Protein AF-A0A6J4FKI9-F1 (afdb_monomer_lite)

Structure (mmCIF, N/CA/C/O backbone):
data_AF-A0A6J4FKI9-F1
#
_entry.id   AF-A0A6J4FKI9-F1
#
loop_
_atom_site.group_PDB
_atom_site.id
_atom_site.type_symbol
_atom_site.label_atom_id
_atom_site.label_alt_id
_atom_site.label_comp_id
_atom_site.label_asym_id
_atom_site.label_entity_id
_atom_site.label_seq_id
_atom_site.pdbx_PDB_ins_code
_atom_site.Cartn_x
_atom_site.Cartn_y
_atom_site.Cartn_z
_atom_site.occupancy
_atom_site.B_iso_or_equiv
_atom_site.auth_seq_id
_atom_site.auth_comp_id
_atom_site.auth_asym_id
_atom_site.auth_atom_id
_atom_site.pdbx_PDB_model_num
ATOM 1 N N . MET A 1 1 ? -0.257 -34.147 13.324 1.00 44.97 1 MET A N 1
ATOM 2 C CA . MET A 1 1 ? -0.271 -33.207 12.188 1.00 44.97 1 MET A CA 1
ATOM 3 C C . MET A 1 1 ? -0.461 -31.847 12.829 1.00 44.97 1 MET A C 1
ATOM 5 O O . MET A 1 1 ? -1.543 -31.658 13.369 1.00 44.97 1 MET A O 1
ATOM 9 N N . PRO A 1 2 ? 0.585 -31.016 12.985 1.00 49.53 2 PRO A N 1
ATOM 10 C CA . PRO A 1 2 ? 0.400 -29.724 13.624 1.00 49.53 2 PRO A CA 1
ATOM 11 C C . PRO A 1 2 ? -0.457 -28.845 12.715 1.00 49.53 2 PRO A C 1
ATOM 13 O O . PRO A 1 2 ? -0.435 -28.991 11.490 1.00 49.53 2 PRO A O 1
ATOM 16 N N . GLU A 1 3 ? -1.270 -28.039 13.379 1.00 50.44 3 GLU A N 1
ATOM 17 C CA . GLU A 1 3 ? -2.241 -27.108 12.838 1.00 50.44 3 GLU A CA 1
ATOM 18 C C . GLU A 1 3 ? -1.679 -26.316 11.660 1.00 50.44 3 GLU A C 1
ATOM 20 O O . GLU A 1 3 ? -0.553 -25.826 11.694 1.00 50.44 3 GLU A O 1
ATOM 25 N N . VAL A 1 4 ? -2.488 -26.196 10.608 1.00 56.28 4 VAL A N 1
ATOM 26 C CA . VAL A 1 4 ? -2.280 -25.169 9.594 1.00 56.28 4 VAL A CA 1
ATOM 27 C C . VAL A 1 4 ? -2.446 -23.834 10.309 1.00 56.28 4 VAL A C 1
ATOM 29 O O . VAL A 1 4 ? -3.562 -23.375 10.530 1.00 56.28 4 VAL A O 1
ATOM 32 N N . GLU A 1 5 ? -1.322 -23.293 10.777 1.00 46.88 5 GLU A N 1
ATOM 33 C CA . GLU A 1 5 ? -1.200 -21.930 11.268 1.00 46.88 5 GLU A CA 1
ATOM 34 C C . GLU A 1 5 ? -1.930 -21.040 10.266 1.00 46.88 5 GLU A C 1
ATOM 36 O O . GLU A 1 5 ? -1.527 -20.920 9.105 1.00 46.88 5 GLU A O 1
ATOM 41 N N . ASP A 1 6 ? -3.058 -20.482 10.709 1.00 52.91 6 ASP A N 1
ATOM 42 C CA . ASP A 1 6 ? -3.614 -19.267 10.143 1.00 52.91 6 ASP A CA 1
ATOM 43 C C . ASP A 1 6 ? -2.446 -18.284 10.147 1.00 52.91 6 ASP A C 1
ATOM 45 O O . ASP A 1 6 ? -2.044 -17.786 11.199 1.00 52.91 6 ASP A O 1
ATOM 49 N N . MET A 1 7 ? -1.781 -18.171 8.994 1.00 43.50 7 MET A N 1
ATOM 50 C CA . MET A 1 7 ? -0.652 -17.285 8.763 1.00 43.50 7 MET A CA 1
ATOM 51 C C . MET A 1 7 ? -1.199 -15.896 9.037 1.00 43.50 7 MET A C 1
ATOM 53 O O . MET A 1 7 ? -1.856 -15.317 8.170 1.00 43.50 7 MET A O 1
ATOM 57 N N . GLY A 1 8 ? -1.028 -15.456 10.287 1.00 42.91 8 GLY A N 1
ATOM 58 C CA . GLY A 1 8 ? -1.788 -14.370 10.868 1.00 42.91 8 GLY A CA 1
ATOM 59 C C . GLY A 1 8 ? -1.810 -13.211 9.900 1.00 42.91 8 GLY A C 1
ATOM 60 O O . GLY A 1 8 ? -0.752 -12.714 9.506 1.00 42.91 8 GLY A O 1
ATOM 61 N N . LYS A 1 9 ? -3.014 -12.809 9.485 1.00 50.41 9 LYS A N 1
ATOM 62 C CA . LYS A 1 9 ? -3.204 -11.512 8.846 1.00 50.41 9 LYS A CA 1
ATOM 63 C C . LYS A 1 9 ? -2.703 -10.479 9.841 1.00 50.41 9 LYS A C 1
ATOM 65 O O . LYS A 1 9 ? -3.386 -10.126 10.800 1.00 50.41 9 LYS A O 1
ATOM 70 N N . ALA A 1 10 ? -1.435 -10.116 9.700 1.00 56.47 10 ALA A N 1
ATOM 71 C CA . ALA A 1 10 ? -0.804 -9.137 10.543 1.00 56.47 10 ALA A CA 1
ATOM 72 C C . ALA A 1 10 ? -1.413 -7.808 10.121 1.00 56.47 10 ALA A C 1
ATOM 74 O O . ALA A 1 10 ? -0.967 -7.219 9.139 1.00 56.47 10 ALA A O 1
ATOM 75 N N . ALA A 1 11 ? -2.453 -7.384 10.841 1.00 58.56 11 ALA A N 1
ATOM 76 C CA . ALA A 1 11 ? -3.015 -6.056 10.699 1.00 58.56 11 ALA A CA 1
ATOM 77 C C . ALA A 1 11 ? -1.875 -5.062 10.937 1.00 58.56 11 ALA A C 1
ATOM 79 O O . ALA A 1 11 ? -1.405 -4.862 12.061 1.00 58.56 11 ALA A O 1
ATOM 80 N N . VAL A 1 12 ? -1.368 -4.505 9.848 1.00 69.75 12 VAL A N 1
ATOM 81 C CA . VAL A 1 12 ? -0.251 -3.569 9.846 1.00 69.75 12 VAL A CA 1
ATOM 82 C C . VAL A 1 12 ? -0.821 -2.161 9.845 1.00 69.75 12 VAL A C 1
ATOM 84 O O . VAL A 1 12 ? -1.927 -1.919 9.370 1.00 69.75 12 VAL A O 1
ATOM 87 N N . ARG A 1 13 ? -0.095 -1.195 10.409 1.00 72.06 13 ARG A N 1
ATOM 88 C CA . ARG A 1 13 ? -0.466 0.211 10.206 1.00 72.06 13 ARG A CA 1
ATOM 89 C C . ARG A 1 13 ? 0.026 0.631 8.832 1.00 72.06 13 ARG A C 1
ATOM 91 O O . ARG A 1 13 ? 1.119 0.245 8.424 1.00 72.06 13 ARG A O 1
ATOM 98 N N . LEU A 1 14 ? -0.730 1.474 8.142 1.00 72.94 14 LEU A N 1
ATOM 99 C CA . LEU A 1 14 ? -0.347 1.951 6.812 1.00 72.94 14 LEU A CA 1
ATOM 100 C C . LEU A 1 14 ? 1.007 2.694 6.838 1.00 72.94 14 LEU A C 1
ATOM 102 O O . LEU A 1 14 ? 1.783 2.619 5.886 1.00 72.94 14 LEU A O 1
ATOM 106 N N . VAL A 1 15 ? 1.342 3.343 7.962 1.00 70.88 15 VAL A N 1
ATOM 107 C CA . VAL A 1 15 ? 2.669 3.936 8.208 1.00 70.88 15 VAL A CA 1
ATOM 108 C C . VAL A 1 15 ? 3.816 2.914 8.218 1.00 70.88 15 VAL A C 1
ATOM 110 O O . VAL A 1 15 ? 4.919 3.254 7.800 1.00 70.88 15 VAL A O 1
ATOM 113 N N . GLU A 1 16 ? 3.576 1.663 8.620 1.00 73.25 16 GLU A N 1
ATOM 114 C CA . GLU A 1 16 ? 4.605 0.610 8.646 1.00 73.25 16 GLU A CA 1
ATOM 115 C C . GLU A 1 16 ? 5.028 0.214 7.228 1.00 73.25 16 GLU A C 1
ATOM 117 O O . GLU A 1 16 ? 6.196 -0.081 6.997 1.00 73.25 16 GLU A O 1
ATOM 122 N N . LEU A 1 17 ? 4.129 0.323 6.238 1.00 72.38 17 LEU A N 1
ATOM 123 C CA . LEU A 1 17 ? 4.462 0.077 4.829 1.00 72.38 17 LEU A CA 1
ATOM 124 C C . LEU A 1 17 ? 5.472 1.090 4.262 1.00 72.38 17 LEU A C 1
ATOM 126 O O . LEU A 1 17 ? 6.003 0.877 3.172 1.00 72.38 17 LEU A O 1
ATOM 130 N N . ARG A 1 18 ? 5.765 2.182 4.981 1.00 67.94 18 ARG A N 1
ATOM 131 C CA . ARG A 1 18 ? 6.814 3.152 4.624 1.00 67.94 18 ARG A CA 1
ATOM 132 C C . ARG A 1 18 ? 8.211 2.742 5.098 1.00 67.94 18 ARG A C 1
ATOM 134 O O . ARG A 1 18 ? 9.180 3.379 4.693 1.00 67.94 18 ARG A O 1
ATOM 141 N N . ASN A 1 19 ? 8.329 1.711 5.935 1.00 61.06 19 ASN A N 1
ATOM 142 C CA . ASN A 1 19 ? 9.603 1.188 6.420 1.00 61.06 19 ASN A CA 1
ATOM 143 C C . ASN A 1 19 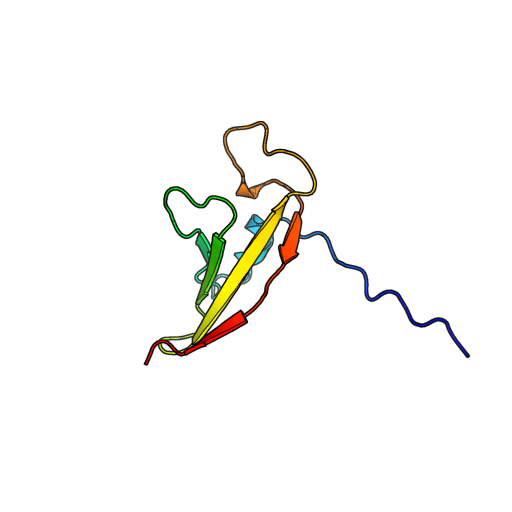? 9.915 -0.149 5.737 1.00 61.06 19 ASN A C 1
ATOM 145 O O . ASN A 1 19 ? 9.077 -1.049 5.773 1.00 61.06 19 ASN A O 1
ATOM 149 N N . PRO A 1 20 ? 11.105 -0.339 5.138 1.00 56.91 20 PRO A N 1
ATOM 150 C CA . PRO A 1 20 ? 12.294 0.529 5.113 1.00 56.91 20 PRO A CA 1
ATOM 151 C C . PRO A 1 20 ? 12.164 1.738 4.156 1.00 56.91 20 PRO A C 1
ATOM 153 O O . PRO A 1 20 ? 11.364 1.679 3.226 1.00 56.91 20 PRO A O 1
ATOM 156 N N . PRO A 1 21 ? 12.995 2.798 4.289 1.00 58.75 21 PRO A N 1
ATOM 157 C CA . PRO A 1 21 ? 12.914 4.049 3.504 1.00 58.75 21 PRO A CA 1
ATOM 158 C C . PRO A 1 21 ? 13.028 3.890 1.974 1.00 58.75 21 PRO A C 1
ATOM 160 O O . PRO A 1 21 ? 12.842 4.853 1.234 1.00 58.75 21 PRO A O 1
ATOM 163 N N . SER A 1 22 ? 13.326 2.680 1.488 1.00 56.91 22 SER A N 1
ATOM 164 C CA . SER A 1 22 ? 13.264 2.313 0.071 1.00 56.91 22 SER A CA 1
ATOM 165 C C . SER A 1 22 ? 11.827 2.153 -0.453 1.00 56.91 22 SER A C 1
ATOM 167 O O . SER A 1 22 ? 11.629 2.150 -1.671 1.00 56.91 22 SER A O 1
ATOM 169 N N . ASN A 1 23 ? 10.826 2.023 0.426 1.00 62.94 23 ASN A N 1
ATOM 170 C CA . ASN A 1 23 ? 9.424 1.970 0.031 1.00 62.94 23 ASN A CA 1
ATOM 171 C C . ASN A 1 23 ? 8.931 3.370 -0.337 1.00 62.94 23 ASN A C 1
ATOM 173 O O . ASN A 1 23 ? 8.599 4.198 0.511 1.00 62.94 23 ASN A O 1
ATOM 177 N N . ARG A 1 24 ? 8.821 3.617 -1.644 1.00 64.81 24 ARG A N 1
ATOM 178 C CA . ARG A 1 24 ? 8.108 4.770 -2.209 1.00 64.81 24 ARG A CA 1
ATOM 179 C C . ARG A 1 24 ? 6.604 4.505 -2.165 1.00 64.81 24 ARG A C 1
ATOM 181 O O . ARG A 1 24 ? 5.976 4.276 -3.197 1.00 64.81 24 ARG A O 1
ATOM 188 N N . PHE A 1 25 ? 6.061 4.438 -0.952 1.00 64.31 25 PHE A N 1
ATOM 189 C CA . PHE A 1 25 ? 4.625 4.341 -0.729 1.00 64.31 25 PHE A CA 1
ATOM 190 C C . PHE A 1 25 ? 3.967 5.652 -1.166 1.00 64.31 25 PHE A C 1
ATOM 192 O O . PHE A 1 25 ? 4.207 6.710 -0.578 1.00 64.31 25 PHE A O 1
ATOM 199 N N . GLU A 1 26 ? 3.123 5.564 -2.186 1.00 62.06 26 GLU A N 1
ATOM 200 C CA . GLU A 1 26 ? 2.277 6.653 -2.650 1.00 62.06 26 GLU A CA 1
ATOM 201 C C . GLU A 1 26 ? 0.834 6.233 -2.368 1.00 62.06 26 GLU A C 1
ATOM 203 O O . GLU A 1 26 ? 0.283 5.355 -3.041 1.00 62.06 26 GLU A O 1
ATOM 208 N N . ALA A 1 27 ? 0.214 6.856 -1.359 1.00 63.28 27 ALA A N 1
ATOM 209 C CA . ALA A 1 27 ? -1.243 6.896 -1.318 1.00 63.28 27 ALA A CA 1
ATOM 210 C C . ALA A 1 27 ? -1.675 7.559 -2.629 1.00 63.28 27 ALA A C 1
ATOM 212 O O . ALA A 1 27 ? -1.154 8.631 -2.958 1.00 63.28 27 ALA A O 1
ATOM 213 N N . LEU A 1 28 ? -2.549 6.911 -3.404 1.00 57.12 28 LEU A N 1
ATOM 214 C CA . LEU A 1 28 ? -3.044 7.484 -4.651 1.00 57.12 28 LEU A CA 1
ATOM 215 C C . LEU A 1 28 ? -3.941 8.667 -4.269 1.00 57.12 28 LEU A C 1
ATOM 217 O O . LEU A 1 28 ? -5.133 8.518 -4.023 1.00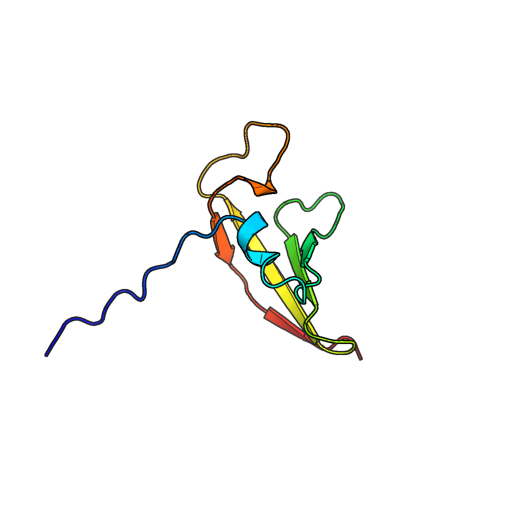 57.12 28 LEU A O 1
ATOM 221 N N . GLY A 1 29 ? -3.321 9.838 -4.108 1.00 45.81 29 GLY A N 1
ATOM 222 C CA . GLY A 1 29 ? -3.973 11.052 -3.641 1.00 45.81 29 GLY A CA 1
ATOM 223 C C . GLY A 1 29 ? -5.123 11.431 -4.569 1.00 45.81 29 GLY A C 1
ATOM 224 O O . GLY A 1 29 ? -4.906 11.684 -5.752 1.00 45.81 29 GLY A O 1
ATOM 225 N N . GLY A 1 30 ? -6.341 11.451 -4.028 1.00 58.91 30 GLY A N 1
ATOM 226 C CA . GLY A 1 30 ? -7.579 11.751 -4.748 1.00 58.91 30 GLY A CA 1
ATOM 227 C C . GLY A 1 30 ? -8.815 11.218 -4.012 1.00 58.91 30 GLY A C 1
ATOM 228 O O . GLY A 1 30 ? -8.752 10.937 -2.818 1.00 58.91 30 GLY A O 1
ATOM 229 N N . ASP A 1 31 ? -9.922 11.027 -4.739 1.00 51.62 31 ASP A N 1
ATOM 230 C CA . ASP A 1 31 ? -11.231 10.537 -4.247 1.00 51.62 31 ASP A CA 1
ATOM 231 C C . ASP A 1 31 ? -11.257 9.054 -3.805 1.0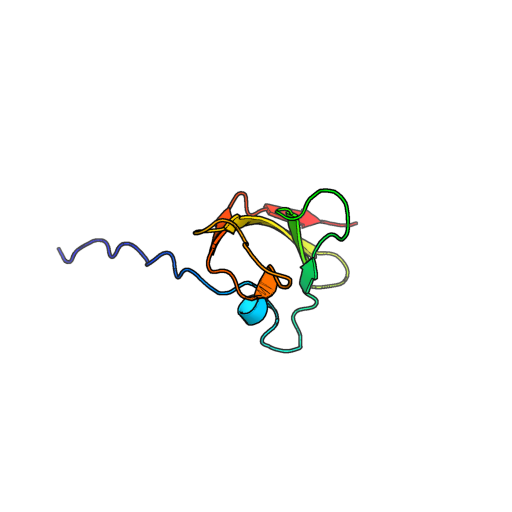0 51.62 31 ASP A C 1
ATOM 233 O O . ASP A 1 31 ? -12.325 8.484 -3.579 1.00 51.62 31 ASP A O 1
ATOM 237 N N . ARG A 1 32 ? -10.099 8.387 -3.708 1.00 62.34 32 ARG A N 1
ATOM 238 C CA . ARG A 1 32 ? -9.994 6.944 -3.423 1.00 62.34 32 ARG A CA 1
ATOM 239 C C . ARG A 1 32 ? -9.063 6.677 -2.237 1.00 62.34 32 ARG A C 1
ATOM 241 O O . ARG A 1 32 ? -7.944 6.209 -2.437 1.00 62.34 32 ARG A O 1
ATOM 248 N N . PRO A 1 33 ? -9.495 6.990 -1.003 1.00 64.06 33 PRO A N 1
ATOM 249 C CA . PRO A 1 33 ? -8.660 6.873 0.195 1.00 64.06 33 PRO A CA 1
ATOM 250 C C . PRO A 1 33 ? -8.278 5.426 0.540 1.00 64.06 33 PRO A C 1
ATOM 252 O O . PRO A 1 33 ? -7.383 5.208 1.351 1.00 64.06 33 PRO A O 1
ATOM 255 N N . ASP A 1 34 ? -8.952 4.446 -0.059 1.00 73.75 34 ASP A N 1
ATOM 256 C CA . ASP A 1 34 ? -8.664 3.029 0.085 1.00 73.75 34 ASP A CA 1
ATOM 257 C C . ASP A 1 34 ? -7.641 2.526 -0.942 1.00 73.75 34 ASP A C 1
ATOM 259 O O . ASP A 1 34 ? -7.053 1.483 -0.704 1.00 73.75 34 ASP A O 1
ATOM 263 N N . GLN A 1 35 ? -7.365 3.221 -2.051 1.00 79.12 35 GLN A N 1
ATOM 264 C CA . GLN A 1 35 ? -6.418 2.734 -3.065 1.00 79.12 35 GLN A CA 1
ATOM 265 C C . GLN A 1 35 ? -4.988 3.202 -2.788 1.00 79.12 35 GLN A C 1
ATOM 267 O O . GLN A 1 35 ? -4.680 4.393 -2.731 1.00 79.12 35 GLN A O 1
ATOM 272 N N . CYS A 1 36 ? -4.086 2.235 -2.661 1.00 82.06 36 CYS A N 1
ATOM 273 C CA . CYS A 1 36 ? -2.684 2.455 -2.344 1.00 82.06 36 CYS A CA 1
ATOM 274 C C . CYS A 1 36 ? -1.783 1.797 -3.390 1.00 82.06 36 CYS A C 1
ATOM 276 O O . CYS A 1 36 ? -2.132 0.770 -3.979 1.00 82.06 36 CYS A O 1
ATOM 278 N N . SER A 1 37 ? -0.594 2.372 -3.597 1.00 83.38 37 SER A N 1
ATOM 279 C CA . SER A 1 37 ? 0.442 1.723 -4.397 1.00 83.38 37 SER A CA 1
ATOM 280 C C . SER A 1 37 ? 1.817 1.784 -3.736 1.00 83.38 37 SER A C 1
ATOM 282 O O . SER A 1 37 ? 2.205 2.794 -3.143 1.00 83.38 37 SER A O 1
ATOM 284 N N . ILE A 1 38 ? 2.575 0.696 -3.857 1.00 82.00 38 ILE A N 1
ATOM 285 C CA . ILE A 1 38 ? 3.987 0.630 -3.475 1.00 82.00 38 ILE A CA 1
ATOM 286 C C . ILE A 1 38 ? 4.800 0.441 -4.745 1.00 82.00 38 ILE A C 1
ATOM 288 O O . ILE A 1 38 ? 4.672 -0.558 -5.457 1.00 82.00 38 ILE A O 1
ATOM 292 N N . ARG A 1 39 ? 5.659 1.414 -5.040 1.00 81.75 39 ARG A N 1
ATOM 293 C CA . ARG A 1 39 ? 6.561 1.333 -6.184 1.00 81.75 39 ARG A CA 1
ATOM 294 C C . ARG A 1 39 ? 7.773 0.470 -5.840 1.00 81.75 39 ARG A C 1
ATOM 296 O O . ARG A 1 39 ? 8.587 0.871 -5.011 1.00 81.75 39 ARG A O 1
ATOM 303 N N . ILE A 1 40 ? 7.927 -0.656 -6.539 1.00 80.25 40 ILE A N 1
ATOM 304 C CA . ILE A 1 40 ? 9.094 -1.541 -6.411 1.00 80.25 40 ILE A CA 1
ATOM 305 C C . ILE A 1 40 ? 10.279 -0.932 -7.171 1.00 80.25 40 ILE A C 1
ATOM 307 O O . ILE A 1 40 ? 11.365 -0.761 -6.622 1.00 80.25 40 ILE A O 1
ATOM 311 N N . ASN A 1 41 ? 10.078 -0.555 -8.436 1.00 79.62 41 ASN A N 1
ATOM 312 C CA . ASN A 1 41 ? 11.096 0.087 -9.275 1.00 79.62 41 ASN A CA 1
ATOM 313 C C . ASN A 1 41 ? 10.443 0.930 -10.386 1.00 79.62 41 ASN A C 1
ATOM 315 O O . ASN A 1 41 ? 9.293 1.350 -10.251 1.00 79.62 41 ASN A O 1
ATOM 319 N N . ASP A 1 42 ? 11.178 1.250 -11.454 1.00 81.69 42 ASP A N 1
ATOM 320 C CA . ASP A 1 42 ? 10.649 2.076 -12.545 1.00 81.69 42 ASP A CA 1
ATOM 321 C C . ASP A 1 42 ? 9.576 1.381 -13.390 1.00 81.69 42 ASP A C 1
ATOM 323 O O . ASP A 1 42 ? 8.814 2.071 -14.053 1.00 81.69 42 ASP A O 1
ATOM 327 N N . ARG A 1 43 ? 9.476 0.052 -13.297 1.00 84.19 43 ARG A N 1
ATOM 328 C CA . ARG A 1 43 ? 8.584 -0.789 -14.097 1.00 84.19 43 ARG A CA 1
ATOM 329 C C . ARG A 1 43 ? 7.421 -1.367 -13.289 1.00 84.19 43 ARG A C 1
ATOM 331 O O . ARG A 1 43 ? 6.305 -1.453 -13.778 1.00 84.19 43 ARG A O 1
ATOM 338 N N . TRP A 1 44 ? 7.668 -1.764 -12.045 1.00 83.25 44 TRP A N 1
ATOM 339 C CA . TRP A 1 44 ? 6.712 -2.550 -11.264 1.00 83.25 44 TRP A CA 1
ATOM 340 C C . TRP A 1 44 ? 6.110 -1.754 -10.107 1.00 83.25 44 TRP A C 1
ATOM 342 O O . TRP A 1 44 ? 6.831 -1.131 -9.313 1.00 83.25 44 TRP A O 1
ATOM 352 N N . ARG A 1 45 ? 4.784 -1.839 -9.970 1.00 86.06 45 ARG A N 1
ATOM 353 C CA . ARG A 1 45 ? 4.026 -1.324 -8.823 1.00 86.06 45 ARG A CA 1
ATOM 354 C C . ARG A 1 45 ? 3.160 -2.427 -8.224 1.00 86.06 45 ARG A C 1
ATOM 356 O O . ARG A 1 45 ? 2.580 -3.224 -8.954 1.00 86.06 45 ARG A O 1
ATOM 363 N N . ILE A 1 46 ? 3.071 -2.452 -6.898 1.00 85.00 46 ILE A N 1
ATOM 364 C CA . ILE A 1 46 ? 2.048 -3.210 -6.173 1.00 85.00 46 ILE A CA 1
ATOM 365 C C . ILE A 1 46 ? 0.878 -2.261 -5.961 1.00 85.00 46 ILE A C 1
ATOM 367 O O . ILE A 1 46 ? 1.064 -1.219 -5.333 1.00 85.00 46 ILE 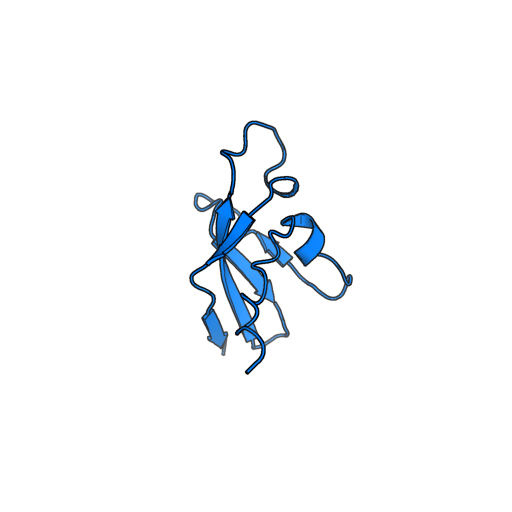A O 1
ATOM 371 N N . CYS A 1 47 ? -0.295 -2.607 -6.470 1.00 87.38 47 CYS A N 1
ATOM 372 C CA . CYS A 1 47 ? -1.546 -1.892 -6.252 1.00 87.38 47 CYS A CA 1
ATOM 373 C C . CYS A 1 47 ? -2.406 -2.709 -5.288 1.00 87.38 47 CYS A C 1
ATOM 375 O O . CYS A 1 47 ? -2.466 -3.929 -5.403 1.00 87.38 47 CYS A O 1
ATOM 377 N N . PHE A 1 48 ? -3.042 -2.062 -4.319 1.00 87.06 48 PHE A N 1
ATOM 378 C CA . PHE A 1 48 ? -3.930 -2.738 -3.376 1.00 87.06 48 PHE A CA 1
ATOM 379 C C . PHE A 1 48 ? -4.959 -1.769 -2.813 1.00 87.06 48 PHE A C 1
ATOM 381 O O . PHE A 1 48 ? -4.774 -0.548 -2.847 1.00 87.06 48 PHE A O 1
ATOM 388 N N . ARG A 1 49 ? -6.035 -2.323 -2.257 1.00 85.88 49 ARG A N 1
ATOM 389 C CA . ARG A 1 49 ? -6.967 -1.577 -1.418 1.00 85.88 49 ARG A CA 1
ATOM 390 C C . ARG A 1 49 ? -6.624 -1.773 0.053 1.00 85.88 49 ARG A C 1
ATOM 392 O O . ARG A 1 49 ? -6.239 -2.862 0.468 1.00 85.88 49 ARG A O 1
ATOM 399 N N . TRP A 1 50 ? -6.764 -0.727 0.850 1.00 84.44 50 TRP A N 1
ATOM 400 C CA . TRP A 1 50 ? -6.560 -0.763 2.287 1.00 84.44 50 TRP A CA 1
ATOM 401 C C . TRP A 1 50 ? -7.903 -0.915 2.993 1.00 84.44 50 TRP A C 1
ATOM 403 O O . TRP A 1 50 ? -8.707 0.016 3.060 1.00 84.44 50 TRP A O 1
ATOM 413 N N . ALA A 1 51 ? -8.157 -2.118 3.498 1.00 85.12 51 ALA A N 1
ATOM 414 C CA . ALA A 1 51 ? -9.326 -2.411 4.303 1.00 85.12 51 ALA A CA 1
ATOM 415 C C . ALA A 1 51 ? -9.059 -1.963 5.743 1.00 85.12 51 ALA A C 1
ATOM 417 O O . ALA A 1 51 ? -8.409 -2.670 6.512 1.00 85.12 51 ALA A O 1
ATOM 418 N N . PHE A 1 52 ? -9.546 -0.775 6.099 1.00 82.44 52 PHE A N 1
ATOM 419 C CA . PHE A 1 52 ? -9.455 -0.269 7.465 1.00 82.44 52 PHE A CA 1
ATOM 420 C C . PHE A 1 52 ? -10.255 -1.166 8.426 1.00 82.44 52 PHE A C 1
ATOM 422 O O . PHE A 1 52 ? -11.421 -1.469 8.171 1.00 82.44 52 PHE A O 1
ATOM 429 N N . ALA A 1 53 ? -9.639 -1.572 9.539 1.00 81.19 53 ALA A N 1
ATOM 430 C CA . ALA A 1 53 ? -10.288 -2.366 10.586 1.00 81.19 53 ALA A CA 1
ATOM 431 C C . ALA A 1 53 ? -11.335 -1.552 11.369 1.00 81.19 53 ALA A C 1
ATOM 433 O O . ALA A 1 53 ? -12.299 -2.097 11.903 1.00 81.19 53 ALA A O 1
ATOM 434 N N . GLU A 1 54 ? -11.155 -0.235 11.410 1.00 75.69 54 GLU A N 1
ATOM 435 C CA . GLU A 1 54 ? -12.075 0.734 11.993 1.00 75.69 54 GLU A CA 1
ATOM 436 C C . GLU A 1 54 ? -12.215 1.938 11.060 1.00 75.69 54 GLU A C 1
ATOM 438 O O . GLU A 1 54 ? -11.321 2.236 10.268 1.00 75.69 54 GLU A O 1
ATOM 443 N N . ASN A 1 55 ? -13.345 2.642 11.135 1.00 70.38 55 ASN A N 1
ATOM 444 C CA . ASN A 1 55 ? -13.527 3.854 10.343 1.00 70.38 55 ASN A CA 1
ATOM 445 C C . ASN A 1 55 ? -12.473 4.888 10.780 1.00 70.38 55 ASN A C 1
ATOM 447 O O . ASN A 1 55 ? -12.428 5.195 11.972 1.00 70.38 55 ASN A O 1
ATOM 451 N N . PRO A 1 56 ? -11.656 5.451 9.872 1.00 69.62 56 PRO A N 1
ATOM 452 C CA . PRO A 1 56 ? -10.679 6.475 10.226 1.00 69.62 56 PRO A CA 1
ATOM 453 C C . PRO A 1 56 ? -11.384 7.740 10.743 1.00 69.62 56 PRO A C 1
ATOM 455 O O . PRO A 1 56 ? -11.722 8.650 9.990 1.00 69.62 56 PRO A O 1
ATOM 458 N N . THR A 1 57 ? -11.625 7.815 12.053 1.00 57.28 57 THR A N 1
ATOM 459 C CA . THR A 1 57 ? -12.172 8.993 12.732 1.00 57.28 57 THR A CA 1
ATOM 460 C C . THR A 1 57 ? -11.023 9.853 13.247 1.00 57.28 57 THR A C 1
ATOM 462 O O . THR A 1 57 ? -10.613 9.753 14.400 1.00 57.28 57 THR A O 1
ATOM 465 N N . GLY A 1 58 ? -10.452 10.683 12.374 1.00 61.97 58 GLY A N 1
ATOM 466 C CA . GLY A 1 58 ? -9.330 11.561 12.712 1.00 61.97 58 GLY A CA 1
ATOM 467 C C . GLY A 1 58 ? -8.565 12.055 11.484 1.00 61.97 58 GLY A C 1
ATOM 468 O O . GLY A 1 58 ? -8.807 11.606 10.369 1.00 61.97 58 GLY A O 1
ATOM 469 N N . LYS A 1 59 ? -7.637 13.002 11.686 1.00 57.47 59 LYS A N 1
ATOM 470 C CA . LYS A 1 59 ? -6.876 13.663 10.604 1.00 57.47 59 LYS A CA 1
ATOM 471 C C . LYS A 1 59 ? -5.848 12.772 9.891 1.00 57.47 59 LYS A C 1
ATOM 473 O O . LYS A 1 59 ? -5.294 13.232 8.898 1.00 57.47 59 LYS A O 1
ATOM 478 N N . ASP A 1 60 ? -5.574 11.558 10.372 1.00 68.25 60 ASP A N 1
ATOM 479 C CA . ASP A 1 60 ? -4.501 10.730 9.814 1.00 68.25 60 ASP A CA 1
ATOM 480 C C . ASP A 1 60 ? -4.932 9.273 9.544 1.00 68.25 60 ASP A C 1
ATOM 482 O O . ASP A 1 60 ? -4.886 8.435 10.449 1.00 68.25 60 ASP A O 1
ATOM 486 N N . PRO A 1 61 ? -5.328 8.938 8.301 1.00 70.12 61 PRO A N 1
ATOM 487 C CA . PRO A 1 61 ? -5.649 7.565 7.914 1.00 70.12 61 PRO A CA 1
ATOM 488 C C . PRO A 1 61 ? -4.429 6.630 7.960 1.00 70.12 61 PRO A C 1
ATOM 490 O O . PRO A 1 61 ? -4.598 5.414 7.945 1.00 70.12 61 PRO A O 1
ATOM 493 N N . LEU A 1 62 ? -3.200 7.159 8.058 1.00 72.94 62 LEU A N 1
ATOM 494 C CA . LEU A 1 62 ? -1.982 6.346 8.104 1.00 72.94 62 LEU A CA 1
ATOM 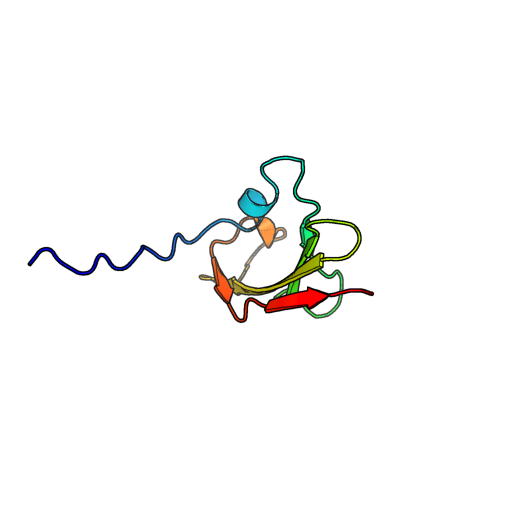495 C C . LEU A 1 62 ? -1.796 5.607 9.439 1.00 72.94 62 LEU A C 1
ATOM 497 O O . LEU A 1 62 ? -1.008 4.661 9.517 1.00 72.94 62 LEU A O 1
ATOM 501 N N . MET A 1 63 ? -2.504 6.045 10.484 1.00 74.12 63 MET A N 1
ATOM 502 C CA . MET A 1 63 ? -2.423 5.482 11.836 1.00 74.12 63 MET A CA 1
ATOM 503 C C . MET A 1 63 ? -3.424 4.353 12.089 1.00 74.12 63 MET A C 1
ATOM 505 O O . MET A 1 63 ? -3.364 3.709 13.136 1.00 74.12 63 MET A O 1
ATOM 509 N N . VAL A 1 64 ? -4.333 4.109 11.147 1.00 76.19 64 VAL A N 1
ATOM 510 C CA . VAL A 1 64 ? -5.402 3.127 11.310 1.00 76.19 64 VAL A CA 1
ATOM 511 C C . VAL A 1 64 ? -4.906 1.742 10.914 1.00 76.19 64 VAL A C 1
ATOM 513 O O . VAL A 1 64 ? -4.224 1.570 9.899 1.00 76.19 64 VAL A O 1
ATOM 516 N N . LEU A 1 65 ? -5.237 0.757 11.748 1.00 81.75 65 LEU A N 1
ATOM 517 C CA . LEU A 1 65 ? -4.964 -0.646 11.465 1.00 81.75 65 LEU A CA 1
ATOM 518 C C . LEU A 1 65 ? -5.838 -1.118 10.308 1.00 81.75 65 LEU A C 1
ATOM 520 O O . LEU A 1 65 ? -6.999 -0.729 10.180 1.00 81.75 65 LEU A O 1
ATOM 524 N N . GLY A 1 66 ? -5.280 -1.975 9.474 1.00 84.62 66 GLY A N 1
ATOM 525 C CA . GLY A 1 66 ? -6.010 -2.557 8.370 1.00 84.62 66 GLY A CA 1
ATOM 526 C C . GLY A 1 66 ? -5.203 -3.638 7.688 1.00 84.62 66 GLY A C 1
ATOM 527 O O . GLY A 1 66 ? -4.084 -3.952 8.093 1.00 84.62 66 GLY A O 1
ATOM 528 N N . ASP A 1 67 ? -5.800 -4.171 6.635 1.00 84.31 67 ASP A N 1
ATOM 529 C CA . ASP A 1 67 ? -5.188 -5.181 5.789 1.00 84.31 67 ASP A CA 1
ATOM 530 C C . ASP A 1 67 ? -5.175 -4.718 4.334 1.00 84.31 67 ASP A C 1
ATOM 532 O O . ASP A 1 67 ? -6.103 -4.063 3.849 1.00 84.31 67 ASP A O 1
ATOM 536 N N . ALA A 1 68 ? -4.126 -5.107 3.611 1.00 84.38 68 ALA A N 1
ATOM 537 C CA . ALA A 1 68 ? -4.107 -4.989 2.163 1.00 84.38 68 ALA A CA 1
ATOM 538 C C . ALA A 1 68 ? -5.007 -6.074 1.553 1.00 84.38 68 ALA A C 1
ATOM 540 O O . ALA A 1 68 ? -4.806 -7.270 1.768 1.00 84.38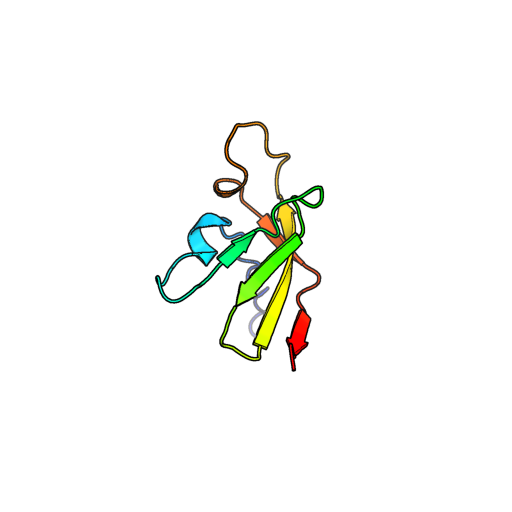 68 ALA A O 1
ATOM 541 N N . VAL A 1 69 ? -5.996 -5.648 0.778 1.00 85.94 69 VAL A N 1
ATOM 542 C CA . VAL A 1 69 ? -6.905 -6.507 0.016 1.00 85.94 69 VAL A CA 1
ATOM 543 C C . VAL A 1 69 ? -6.802 -6.173 -1.469 1.00 85.94 69 VAL A C 1
ATOM 545 O O . VAL A 1 69 ? -6.319 -5.102 -1.831 1.00 85.94 69 VAL A O 1
ATOM 548 N N . ASP A 1 70 ? -7.232 -7.095 -2.331 1.00 86.94 70 ASP A N 1
ATOM 549 C CA . ASP A 1 70 ? -7.125 -6.968 -3.794 1.00 86.94 70 ASP A CA 1
ATOM 550 C C . ASP A 1 70 ? -5.713 -6.563 -4.250 1.00 86.94 70 ASP A C 1
ATOM 552 O O . ASP A 1 70 ? -5.520 -5.586 -4.970 1.00 86.94 70 ASP A O 1
ATOM 556 N N . VAL A 1 71 ? -4.708 -7.283 -3.744 1.00 86.31 71 VAL A N 1
ATOM 557 C CA . VAL A 1 71 ? -3.300 -7.005 -4.037 1.00 86.31 71 VAL A CA 1
ATOM 558 C C . VAL A 1 71 ? -2.953 -7.511 -5.434 1.00 86.31 71 VAL A C 1
ATOM 560 O O . VAL A 1 71 ? -3.032 -8.708 -5.706 1.00 86.31 71 VAL A O 1
ATOM 563 N N . GLU A 1 72 ? -2.501 -6.606 -6.296 1.00 87.06 72 GLU A N 1
ATOM 564 C CA . GLU A 1 72 ? -2.121 -6.878 -7.680 1.00 87.06 72 GLU A CA 1
ATOM 565 C C . GLU A 1 72 ? -0.735 -6.300 -7.995 1.00 87.06 72 GLU A C 1
ATOM 567 O O . GLU A 1 72 ? -0.358 -5.228 -7.517 1.00 87.06 72 GLU A O 1
ATOM 572 N N . ILE A 1 73 ? 0.038 -7.001 -8.828 1.00 85.50 73 ILE A N 1
ATOM 573 C CA . ILE A 1 73 ? 1.308 -6.500 -9.369 1.00 85.50 73 ILE A CA 1
ATOM 574 C C . ILE A 1 73 ? 1.051 -6.009 -10.791 1.00 85.50 73 ILE A C 1
ATOM 576 O O . ILE A 1 73 ? 0.630 -6.782 -11.649 1.00 85.50 73 ILE A O 1
ATOM 580 N N . VAL A 1 74 ? 1.337 -4.734 -11.041 1.00 86.31 74 VAL A N 1
ATOM 581 C CA . VAL A 1 74 ? 1.101 -4.072 -12.327 1.00 86.31 74 VAL A CA 1
ATOM 582 C C . VAL A 1 74 ? 2.435 -3.674 -12.965 1.00 86.31 74 VAL A C 1
ATOM 584 O O . VAL A 1 74 ? 3.303 -3.092 -12.304 1.00 86.31 74 VAL A O 1
ATOM 587 N N . ASP A 1 75 ? 2.585 -3.988 -14.256 1.00 87.31 75 ASP A N 1
ATOM 588 C CA . ASP A 1 75 ? 3.694 -3.546 -15.113 1.00 87.31 75 ASP A CA 1
ATOM 589 C C . ASP A 1 75 ? 3.311 -2.212 -15.768 1.00 87.31 75 ASP A C 1
ATOM 591 O O . ASP A 1 75 ? 2.382 -2.140 -16.573 1.00 87.31 75 ASP A O 1
ATOM 595 N N . TYR A 1 76 ? 4.008 -1.149 -15.383 1.00 73.94 76 TYR A N 1
ATOM 596 C CA . TYR A 1 76 ? 3.954 0.154 -16.032 1.00 73.94 76 TYR A CA 1
ATOM 597 C C . TYR A 1 76 ? 5.102 0.176 -17.050 1.00 73.94 76 TYR A C 1
ATOM 599 O O . TYR A 1 76 ? 6.211 0.610 -16.732 1.00 73.94 76 TYR A O 1
ATOM 607 N N . HIS A 1 77 ? 4.845 -0.381 -18.235 1.00 70.75 77 HIS A N 1
ATOM 608 C CA . HIS A 1 77 ? 5.751 -0.373 -19.388 1.00 70.75 77 HIS A CA 1
ATOM 609 C C . HIS A 1 77 ? 5.484 0.814 -20.312 1.00 70.75 77 HIS A C 1
ATOM 611 O O . HIS A 1 77 ? 4.291 1.146 -20.506 1.00 70.75 77 HIS A O 1
#

Secondary structure (DSSP, 8-state):
-----------EETTGGG-STT-EEEE--SS-TTEEEEE-SSSEEEEEEEEESS---SS-GGGSEEEEEEEEEEE--

pLDDT: mean 70.62, std 13.13, range [42.91, 87.38]

Foldseek 3Di:
DDDPPPPDQPQDQLLCCCPPVQWPKDQPPDPQNQWTWTDPDPFKIWIWGWAFPDDPPDDDSSGTTTGTHPIDIDTPD

Radius of gyration: 14.15 Å; chains: 1; bounding box: 27×47×33 Å

Sequence (77 aa):
MPEVEDMGKAAVRLVELRNPPSNRFEALGGDRPDQCSIRINDRWRICFRWAFAENPTGKDPLMVLGDAVDVEIVDYH